Protein AF-A0A2V8AD87-F1 (afdb_monomer)

Sequence (109 aa):
MHDEVVFAVTKAVVTRQLKPGDRFPSIRTLSQELKINPNTAQRIVSTLVERGILEVQPGIGTIVGTLRPAPAPVRRAALHDDIERVVVEARRVGLDVDDLVELIRREWK

pLDDT: mean 90.85, std 5.44, range [61.88, 97.62]

Nearest PDB structures (foldseek):
  4ham-assembly1_A-2  TM=8.768E-01  e=3.200E-07  Listeria monocytogenes EGD-e
  3by6-assembly3_C  TM=6.762E-01  e=5.112E-07  Oenococcus oeni PSU-1
  3tqn-assembly2_B  TM=6.394E-01  e=1.268E-05  Coxiella burnetii
  6az6-assembly1_A  TM=6.169E-01  e=5.906E-05  Streptococcus agalactiae
  6az6-assembly1_B  TM=6.154E-01  e=1.841E-04  Streptococcus agalactiae

Structure (mmCIF, N/CA/C/O backbone):
data_AF-A0A2V8AD87-F1
#
_entry.id   AF-A0A2V8AD87-F1
#
loop_
_atom_site.group_PDB
_atom_site.id
_atom_site.type_symbol
_atom_site.label_atom_id
_atom_site.label_alt_id
_atom_site.label_comp_id
_atom_site.label_asym_id
_atom_site.label_entity_id
_atom_site.label_seq_id
_atom_site.pdbx_PDB_ins_code
_atom_site.Cartn_x
_atom_site.Cartn_y
_atom_site.Cartn_z
_atom_site.occupancy
_atom_site.B_iso_or_equiv
_atom_site.auth_seq_id
_atom_site.auth_comp_id
_atom_site.auth_asym_id
_atom_site.auth_atom_id
_atom_site.pdbx_PDB_model_num
ATOM 1 N N . MET A 1 1 ? 9.333 -3.604 8.155 1.00 73.38 1 MET A N 1
ATOM 2 C CA . MET A 1 1 ? 8.144 -3.907 8.983 1.00 73.38 1 MET A CA 1
ATOM 3 C C . MET A 1 1 ? 6.992 -2.922 8.818 1.00 73.38 1 MET A C 1
ATOM 5 O O . MET A 1 1 ? 5.924 -3.376 8.446 1.00 73.38 1 MET A O 1
ATOM 9 N N . HIS A 1 2 ? 7.148 -1.608 9.053 1.00 85.88 2 HIS A N 1
ATOM 10 C CA . HIS A 1 2 ? 6.041 -0.650 8.839 1.00 85.88 2 HIS A CA 1
ATOM 11 C C . HIS A 1 2 ? 5.480 -0.721 7.407 1.00 85.88 2 HIS A C 1
ATOM 13 O O . HIS A 1 2 ? 4.308 -1.038 7.217 1.00 85.88 2 HIS A O 1
ATOM 19 N N . ASP A 1 3 ? 6.340 -0.507 6.409 1.00 86.06 3 ASP A N 1
ATOM 20 C CA . ASP A 1 3 ? 5.918 -0.439 5.005 1.00 86.06 3 ASP A CA 1
ATOM 21 C C . ASP A 1 3 ? 5.429 -1.792 4.473 1.00 86.06 3 ASP A C 1
ATOM 23 O O . ASP A 1 3 ? 4.488 -1.842 3.689 1.00 86.06 3 ASP A O 1
ATOM 27 N N . GLU A 1 4 ? 5.993 -2.896 4.970 1.00 87.62 4 GLU A N 1
ATOM 28 C CA . GLU A 1 4 ? 5.562 -4.261 4.639 1.00 87.62 4 GLU A CA 1
ATOM 29 C C . GLU A 1 4 ? 4.126 -4.532 5.103 1.00 87.62 4 GLU A C 1
ATOM 31 O O . GLU A 1 4 ? 3.328 -5.083 4.347 1.00 87.62 4 GLU A O 1
ATOM 36 N N . VAL A 1 5 ? 3.768 -4.118 6.326 1.00 90.56 5 VAL A N 1
ATOM 37 C CA . VAL A 1 5 ? 2.403 -4.296 6.847 1.00 90.56 5 VAL A CA 1
ATOM 38 C C . VAL A 1 5 ? 1.428 -3.376 6.115 1.00 90.56 5 VAL A C 1
ATOM 40 O O . VAL A 1 5 ? 0.349 -3.822 5.729 1.00 90.56 5 VAL A O 1
ATOM 43 N N . VAL A 1 6 ? 1.809 -2.118 5.863 1.00 91.75 6 VAL A N 1
ATOM 44 C CA . VAL A 1 6 ? 0.989 -1.191 5.064 1.00 91.75 6 VAL A CA 1
ATOM 45 C C . VAL A 1 6 ? 0.730 -1.765 3.669 1.00 91.75 6 VAL A C 1
ATOM 47 O O . VAL A 1 6 ?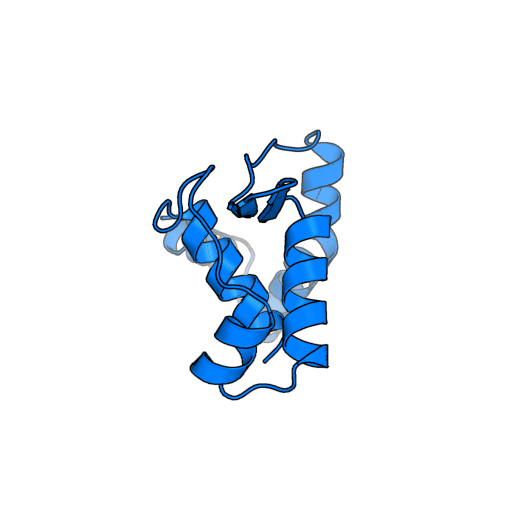 -0.413 -1.755 3.204 1.00 91.75 6 VAL A O 1
ATOM 50 N N . PHE A 1 7 ? 1.756 -2.317 3.018 1.00 90.56 7 PHE A N 1
ATOM 51 C CA . PHE A 1 7 ? 1.627 -2.979 1.723 1.00 90.56 7 PHE A CA 1
ATOM 52 C C . PHE A 1 7 ? 0.711 -4.205 1.792 1.00 90.56 7 PHE A C 1
ATOM 54 O O . PHE A 1 7 ? -0.201 -4.324 0.977 1.00 90.56 7 PHE A O 1
ATOM 61 N N . ALA A 1 8 ? 0.897 -5.089 2.776 1.00 91.06 8 ALA A N 1
ATOM 62 C CA . ALA A 1 8 ? 0.087 -6.296 2.929 1.00 91.06 8 ALA A CA 1
ATOM 63 C C . ALA A 1 8 ? -1.402 -5.978 3.139 1.00 91.06 8 ALA A C 1
ATOM 65 O O . ALA A 1 8 ? -2.254 -6.572 2.478 1.00 91.06 8 ALA A O 1
ATOM 66 N N . VAL A 1 9 ? -1.722 -5.000 3.995 1.00 90.56 9 VAL A N 1
ATOM 67 C CA . VAL A 1 9 ? -3.109 -4.561 4.216 1.00 90.56 9 VAL A CA 1
ATOM 68 C C . VAL A 1 9 ? -3.681 -3.930 2.949 1.00 90.56 9 VAL A C 1
ATOM 70 O O . VAL A 1 9 ? -4.780 -4.286 2.529 1.00 90.56 9 VAL A O 1
ATOM 73 N N . THR A 1 10 ? -2.923 -3.051 2.289 1.00 90.12 10 THR A N 1
ATOM 74 C CA . THR A 1 10 ? -3.347 -2.430 1.024 1.00 90.12 10 THR A CA 1
ATOM 75 C C . THR A 1 10 ? -3.635 -3.494 -0.037 1.00 90.12 10 THR A C 1
ATOM 77 O O . THR A 1 10 ? -4.680 -3.455 -0.684 1.00 90.12 10 THR A O 1
ATOM 80 N N . LYS A 1 11 ? -2.762 -4.500 -0.168 1.00 89.81 11 LYS A N 1
ATOM 81 C CA . LYS A 1 11 ? -2.952 -5.636 -1.073 1.00 89.81 11 LYS A CA 1
ATOM 82 C C . LYS A 1 11 ? -4.216 -6.423 -0.729 1.00 89.81 11 LYS A C 1
ATOM 84 O O . LYS A 1 11 ? -4.981 -6.743 -1.635 1.00 89.81 11 LYS A O 1
ATOM 89 N N . ALA A 1 12 ? -4.469 -6.708 0.548 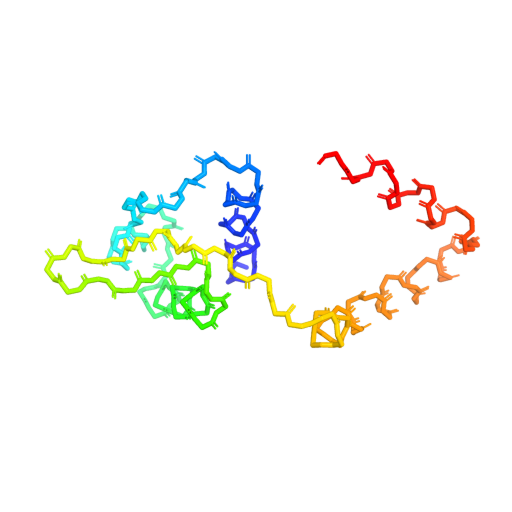1.00 90.44 12 ALA A N 1
ATOM 90 C CA . ALA A 1 12 ? -5.663 -7.435 0.982 1.00 90.44 12 ALA A CA 1
ATOM 91 C C . ALA A 1 12 ? -6.961 -6.676 0.646 1.00 90.44 12 ALA A C 1
ATOM 93 O O . ALA A 1 12 ? -7.937 -7.287 0.212 1.00 90.44 12 ALA A O 1
ATOM 94 N N . VAL A 1 13 ? -6.963 -5.346 0.769 1.00 89.44 13 VAL A N 1
ATOM 95 C CA . VAL A 1 13 ? -8.111 -4.509 0.383 1.00 89.44 13 VAL A CA 1
ATOM 96 C C . VAL A 1 13 ? -8.290 -4.476 -1.139 1.00 89.44 13 VAL A C 1
ATOM 98 O O . VAL A 1 13 ? -9.387 -4.723 -1.639 1.00 89.44 13 VAL A O 1
ATOM 101 N N . VAL A 1 14 ? -7.216 -4.243 -1.904 1.00 87.19 14 VAL A N 1
ATOM 102 C CA . VAL A 1 14 ? -7.267 -4.181 -3.381 1.00 87.19 14 VAL A CA 1
ATOM 103 C C . VAL A 1 14 ? -7.687 -5.522 -3.994 1.00 87.19 14 VAL A C 1
ATOM 105 O O . VAL A 1 14 ? -8.477 -5.552 -4.935 1.00 87.19 14 VAL A O 1
ATOM 108 N N . THR A 1 15 ? -7.230 -6.637 -3.419 1.00 87.19 15 THR A N 1
ATOM 109 C CA . THR A 1 15 ? -7.609 -8.000 -3.838 1.00 87.19 15 THR A CA 1
ATOM 110 C C . THR A 1 15 ? -8.959 -8.463 -3.273 1.00 87.19 15 THR A C 1
ATOM 112 O O . THR A 1 15 ? -9.354 -9.607 -3.492 1.00 87.19 15 THR A O 1
ATOM 115 N N . ARG A 1 16 ? -9.697 -7.586 -2.571 1.00 86.06 16 ARG A N 1
ATOM 116 C CA . ARG A 1 16 ? -11.010 -7.848 -1.944 1.00 86.06 16 ARG A CA 1
ATOM 117 C C . ARG A 1 16 ? -11.026 -8.969 -0.897 1.00 86.06 16 ARG A C 1
ATOM 119 O O . ARG A 1 16 ? -12.095 -9.495 -0.583 1.00 86.06 16 ARG A O 1
ATOM 126 N N . GLN A 1 17 ? -9.869 -9.319 -0.339 1.00 90.31 17 GLN A N 1
ATOM 127 C CA . GLN A 1 17 ? -9.779 -10.183 0.843 1.00 90.31 17 GLN A CA 1
ATOM 128 C C . GLN A 1 17 ? -10.318 -9.465 2.087 1.00 90.31 17 GLN A C 1
ATOM 130 O O . GLN A 1 17 ? -10.944 -10.093 2.934 1.00 90.31 17 GLN A O 1
ATOM 135 N N . LEU A 1 18 ? -10.111 -8.148 2.151 1.00 90.88 18 LEU A N 1
ATOM 136 C CA . LEU A 1 18 ? -10.760 -7.233 3.084 1.00 90.88 18 LEU A CA 1
ATOM 137 C C . LEU A 1 18 ? -11.725 -6.341 2.301 1.00 90.88 18 LEU A C 1
ATOM 139 O O . LEU A 1 18 ? -11.339 -5.733 1.299 1.00 90.88 18 LEU A O 1
ATOM 143 N N . LYS A 1 19 ? -12.986 -6.278 2.725 1.00 91.81 19 LYS A N 1
ATOM 144 C CA . LYS A 1 19 ? -14.045 -5.541 2.030 1.00 91.81 19 LYS A CA 1
ATOM 145 C C . LYS A 1 19 ? -14.337 -4.219 2.736 1.00 91.81 19 LYS A C 1
ATOM 147 O O . LYS A 1 19 ? -14.246 -4.161 3.959 1.00 91.81 19 LYS A O 1
ATOM 1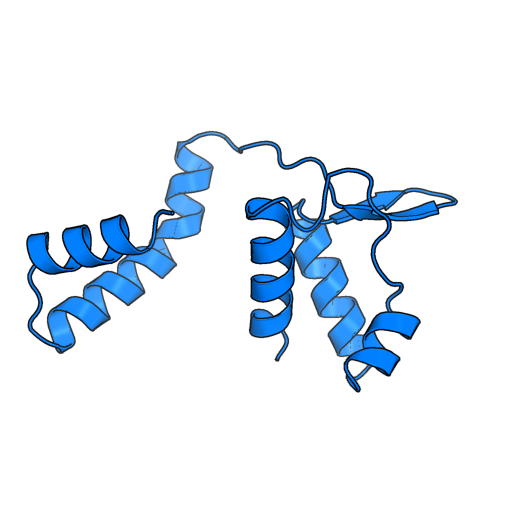52 N N . PRO A 1 20 ? -14.738 -3.168 1.999 1.00 91.56 20 PRO A N 1
ATOM 153 C CA . PRO A 1 20 ? -15.201 -1.927 2.612 1.00 91.56 20 PRO A CA 1
ATOM 154 C C . PRO A 1 20 ? -16.277 -2.189 3.673 1.00 91.56 20 PRO A C 1
ATOM 156 O O . PRO A 1 20 ? -17.229 -2.928 3.421 1.00 91.56 20 PRO A O 1
ATOM 159 N N . GLY A 1 21 ? -16.117 -1.584 4.850 1.00 91.31 21 GLY A N 1
ATOM 160 C CA . GLY A 1 21 ? -16.983 -1.786 6.014 1.00 91.31 21 GLY A CA 1
ATOM 161 C C . GLY A 1 21 ? -16.563 -2.922 6.954 1.00 91.31 21 GLY A C 1
ATOM 162 O O . GLY A 1 21 ? -17.068 -2.975 8.078 1.00 91.31 21 GLY A O 1
ATOM 163 N N . ASP A 1 22 ? -15.626 -3.792 6.561 1.00 94.25 22 ASP A N 1
ATOM 164 C CA . ASP A 1 22 ? -15.085 -4.810 7.466 1.00 94.25 22 ASP A CA 1
ATOM 165 C C . ASP A 1 22 ? -14.363 -4.143 8.642 1.00 94.25 22 ASP A C 1
ATOM 167 O O . ASP A 1 22 ? -13.670 -3.134 8.487 1.00 94.25 22 ASP A O 1
ATOM 171 N N . ARG A 1 23 ? -14.499 -4.720 9.839 1.00 93.81 23 ARG A N 1
ATOM 172 C CA . ARG A 1 23 ? -13.772 -4.236 11.018 1.00 93.81 23 ARG A CA 1
ATOM 173 C C . ARG A 1 23 ? -12.288 -4.550 10.883 1.00 93.81 23 ARG A C 1
ATOM 175 O O . ARG A 1 23 ? -11.915 -5.682 10.585 1.00 93.81 23 ARG A O 1
ATOM 182 N N . PHE A 1 24 ? -11.451 -3.564 11.179 1.00 94.06 24 PHE A N 1
ATOM 183 C CA . PHE A 1 24 ? -10.006 -3.727 11.236 1.00 94.06 24 PHE A CA 1
ATOM 184 C C . PHE A 1 24 ? -9.540 -3.900 12.695 1.00 94.06 24 PHE A C 1
ATOM 186 O O . PHE A 1 24 ? -10.132 -3.293 13.596 1.00 94.06 24 PHE A O 1
ATOM 193 N N . PRO A 1 25 ? -8.494 -4.707 12.968 1.00 92.25 25 PRO A N 1
ATOM 194 C CA . PRO A 1 25 ? -7.966 -4.878 14.318 1.00 92.25 25 PRO A CA 1
ATOM 195 C C . PRO A 1 25 ? -7.603 -3.549 14.988 1.00 92.25 25 PRO A C 1
ATOM 197 O O . PRO A 1 25 ? -7.075 -2.628 14.363 1.00 92.25 25 PRO A O 1
ATOM 200 N N . SER A 1 26 ? -7.843 -3.462 16.298 1.00 92.38 26 SER A N 1
ATOM 201 C CA . SER A 1 26 ? -7.400 -2.310 17.088 1.00 92.38 26 SER A CA 1
ATOM 202 C C . SER A 1 26 ? -5.87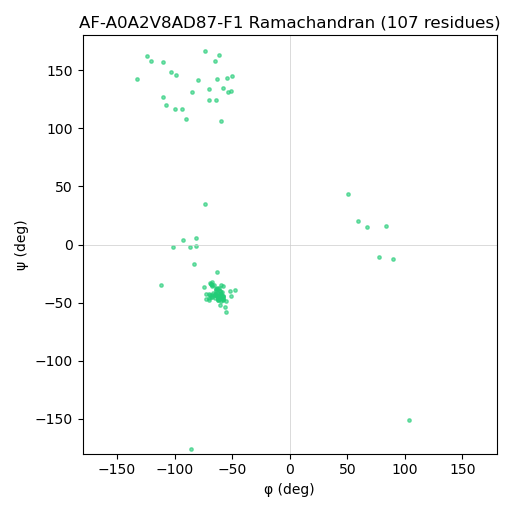0 -2.230 17.127 1.00 92.38 26 SER A C 1
ATOM 204 O O . SER A 1 26 ? -5.197 -3.252 16.997 1.00 92.38 26 SER A O 1
ATOM 206 N N . ILE A 1 27 ? -5.309 -1.047 17.404 1.00 92.56 27 ILE A N 1
ATOM 207 C CA . ILE A 1 27 ? -3.854 -0.868 17.592 1.00 92.56 27 ILE A CA 1
ATOM 208 C C . ILE A 1 27 ? -3.308 -1.880 18.608 1.00 92.56 27 ILE A C 1
ATOM 210 O O . ILE A 1 27 ? -2.289 -2.519 18.362 1.00 92.56 27 ILE A O 1
ATOM 214 N N . ARG A 1 28 ? -4.017 -2.079 19.728 1.00 92.06 28 ARG A N 1
ATOM 215 C CA . ARG A 1 28 ? -3.628 -3.037 20.771 1.00 92.06 28 ARG A CA 1
ATOM 216 C C . ARG A 1 28 ? -3.605 -4.473 20.246 1.00 92.06 28 ARG A C 1
ATOM 218 O O . ARG A 1 28 ? -2.642 -5.187 20.505 1.00 92.06 28 ARG A O 1
ATOM 225 N N . THR A 1 29 ? -4.649 -4.882 19.529 1.00 92.50 29 THR A N 1
ATOM 226 C CA . THR A 1 29 ? -4.755 -6.222 18.930 1.00 92.50 29 THR A CA 1
ATOM 227 C C . THR A 1 29 ? -3.640 -6.441 17.911 1.00 92.50 29 THR A C 1
ATOM 229 O O . THR A 1 29 ? -2.908 -7.421 18.002 1.00 92.50 29 THR A O 1
ATOM 232 N N . LEU A 1 30 ? -3.437 -5.474 17.014 1.00 92.12 30 LEU A N 1
ATOM 233 C CA . LEU A 1 30 ? -2.416 -5.519 15.971 1.00 92.12 30 LEU A CA 1
ATOM 234 C C . LEU A 1 30 ? -1.004 -5.644 16.561 1.00 92.12 30 LEU A C 1
ATOM 236 O O . LEU A 1 30 ? -0.203 -6.450 16.093 1.00 92.12 30 LEU A O 1
ATOM 240 N N . SER A 1 31 ? -0.704 -4.889 17.622 1.00 93.31 31 SER A N 1
ATOM 241 C CA . SER A 1 31 ? 0.565 -4.997 18.347 1.00 93.31 31 SER A CA 1
ATOM 242 C C . SER A 1 31 ? 0.804 -6.373 18.947 1.00 93.31 31 SER A C 1
ATOM 244 O O . SER A 1 31 ? 1.934 -6.855 18.919 1.00 93.31 31 SER A O 1
ATOM 246 N N . GLN A 1 32 ? -0.237 -7.004 19.491 1.00 94.06 32 GLN A N 1
ATOM 247 C CA . GLN A 1 32 ? -0.132 -8.324 20.109 1.00 94.06 32 GLN A CA 1
ATOM 248 C C . GLN A 1 32 ? 0.045 -9.425 19.061 1.00 94.06 32 GLN A C 1
ATOM 250 O O . GLN A 1 32 ? 0.945 -10.251 19.197 1.00 94.06 32 GLN A O 1
ATOM 255 N N . GLU A 1 33 ? -0.766 -9.410 18.003 1.00 91.75 33 GLU A N 1
ATOM 256 C CA . GLU A 1 33 ? -0.740 -10.425 16.945 1.00 91.75 33 GLU A CA 1
ATOM 257 C C . GLU A 1 33 ? 0.552 -10.368 16.126 1.00 91.75 33 GLU A C 1
ATOM 259 O O . GLU A 1 33 ? 1.193 -11.394 15.904 1.00 91.75 33 GLU A O 1
ATOM 264 N N . LEU A 1 34 ? 0.981 -9.164 15.733 1.00 89.75 34 LEU A N 1
ATOM 265 C CA . LEU A 1 34 ? 2.205 -8.973 14.952 1.00 89.75 34 LEU A CA 1
ATOM 266 C C . LEU A 1 34 ? 3.463 -8.856 15.822 1.00 89.75 34 LEU A C 1
ATOM 268 O O . LEU A 1 34 ? 4.562 -8.728 15.285 1.00 89.75 34 LEU A O 1
ATOM 272 N N . LYS A 1 35 ? 3.317 -8.886 17.155 1.00 92.69 35 LYS A N 1
ATOM 273 C CA . LYS A 1 35 ? 4.401 -8.690 18.134 1.00 92.69 35 LYS A CA 1
ATOM 274 C C . LYS A 1 35 ? 5.222 -7.420 17.860 1.00 92.69 35 LYS A C 1
ATOM 276 O O . LYS A 1 35 ? 6.449 -7.427 17.946 1.00 92.69 35 LYS A O 1
ATOM 281 N N . ILE A 1 36 ? 4.536 -6.322 17.536 1.00 93.25 36 ILE A N 1
ATOM 282 C CA . ILE A 1 36 ? 5.148 -5.015 17.249 1.00 93.25 36 ILE A CA 1
ATOM 283 C C . ILE A 1 36 ? 4.870 -3.994 18.342 1.00 93.25 36 ILE A C 1
ATOM 285 O O . ILE A 1 36 ? 3.867 -4.058 19.053 1.00 93.25 36 ILE A O 1
ATOM 289 N N . ASN A 1 37 ? 5.737 -2.986 18.425 1.00 94.00 37 ASN A N 1
ATOM 290 C CA . ASN A 1 37 ? 5.554 -1.861 19.333 1.00 94.00 37 ASN A CA 1
ATOM 291 C C . ASN A 1 37 ? 4.204 -1.143 19.058 1.00 94.00 37 ASN A C 1
ATOM 293 O O . ASN A 1 37 ? 3.903 -0.863 17.892 1.00 94.00 37 ASN A O 1
ATOM 297 N N . PRO A 1 38 ? 3.408 -0.803 20.094 1.00 93.12 38 PRO A N 1
ATOM 298 C CA . PRO A 1 38 ? 2.179 -0.007 19.972 1.00 93.12 38 PRO A CA 1
ATOM 299 C C . PRO A 1 38 ? 2.310 1.264 19.136 1.00 93.12 38 PRO A C 1
ATOM 301 O O . PRO A 1 38 ? 1.439 1.548 18.318 1.00 93.12 38 PR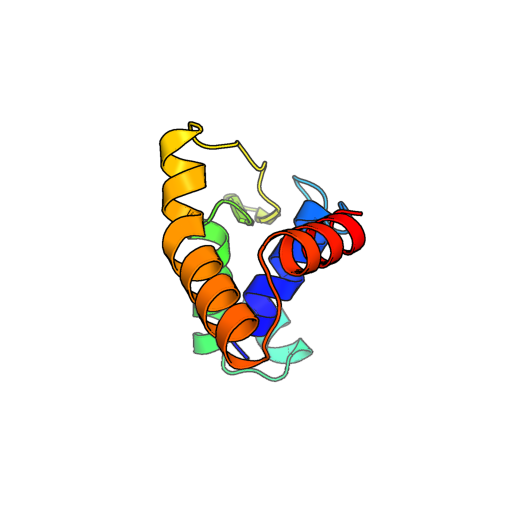O A O 1
ATOM 304 N N . ASN A 1 39 ? 3.426 1.980 19.255 1.00 94.25 39 ASN A N 1
ATOM 305 C CA . ASN A 1 39 ? 3.677 3.183 18.464 1.00 94.25 39 ASN A CA 1
ATOM 306 C C . ASN A 1 39 ? 3.852 2.852 16.973 1.00 94.25 39 ASN A C 1
ATOM 308 O O . ASN A 1 39 ? 3.412 3.603 16.106 1.00 94.25 39 ASN A O 1
ATOM 312 N N . THR A 1 40 ? 4.465 1.710 16.648 1.00 93.75 40 THR A N 1
ATOM 313 C CA . THR A 1 40 ? 4.592 1.240 15.261 1.00 93.75 40 THR A CA 1
ATOM 314 C C . THR A 1 40 ? 3.238 0.819 14.699 1.00 93.75 40 THR A C 1
ATOM 316 O O . THR A 1 40 ? 2.913 1.199 13.578 1.00 93.75 40 THR A O 1
ATOM 319 N N . ALA A 1 41 ? 2.427 0.097 15.479 1.00 93.94 41 ALA A N 1
ATOM 320 C CA . ALA A 1 41 ? 1.061 -0.260 15.096 1.00 93.94 41 ALA A CA 1
ATOM 321 C C . ALA A 1 41 ? 0.194 0.985 14.862 1.00 93.94 41 ALA A C 1
ATOM 323 O O . ALA A 1 41 ? -0.522 1.057 13.866 1.00 93.94 41 ALA A O 1
ATOM 324 N N . GLN A 1 42 ? 0.311 1.995 15.728 1.00 94.56 42 GLN A N 1
ATOM 325 C CA . GLN A 1 42 ? -0.363 3.277 15.549 1.00 94.56 42 GLN A CA 1
ATOM 326 C C . GLN A 1 42 ? 0.059 3.949 14.241 1.00 94.56 42 GLN A C 1
ATOM 328 O O . GLN A 1 42 ? -0.807 4.333 13.465 1.00 94.56 42 GLN A O 1
ATOM 333 N N . ARG A 1 43 ? 1.365 4.034 13.953 1.00 94.44 43 ARG A N 1
ATOM 334 C CA . ARG A 1 43 ? 1.864 4.611 12.692 1.00 94.44 43 ARG A CA 1
ATOM 335 C C . ARG A 1 43 ? 1.336 3.881 11.455 1.00 94.44 43 ARG A C 1
ATOM 337 O O . ARG A 1 43 ? 0.950 4.543 10.496 1.00 94.44 43 ARG A O 1
ATOM 344 N N . ILE A 1 44 ? 1.269 2.547 11.493 1.00 94.31 44 ILE A N 1
ATOM 345 C CA . ILE A 1 44 ? 0.690 1.736 10.409 1.00 94.31 44 ILE A CA 1
ATOM 346 C C . ILE A 1 44 ? -0.782 2.112 10.201 1.00 94.31 44 ILE A C 1
ATOM 348 O O . ILE A 1 44 ? -1.178 2.430 9.082 1.00 94.31 44 ILE A O 1
ATOM 352 N N . VAL A 1 45 ? -1.585 2.110 11.272 1.00 93.94 45 VAL A N 1
ATOM 353 C CA . VAL A 1 45 ? -3.018 2.438 11.198 1.00 93.94 45 VAL A CA 1
ATOM 354 C C . VAL A 1 45 ? -3.229 3.874 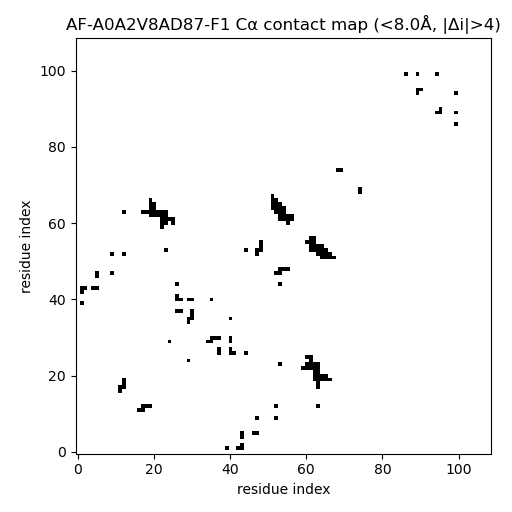10.718 1.00 93.94 45 VAL A C 1
ATOM 356 O O . VAL A 1 45 ? -4.029 4.084 9.813 1.00 93.94 45 VAL A O 1
ATOM 359 N N . SER A 1 46 ? -2.483 4.847 11.248 1.00 93.69 46 SER A N 1
ATOM 360 C CA . SER A 1 46 ? -2.537 6.244 10.799 1.00 93.69 46 SER A CA 1
ATOM 361 C C . SER A 1 46 ? -2.223 6.373 9.310 1.00 93.69 46 SER A C 1
ATOM 363 O O . SER A 1 46 ? -3.007 6.966 8.581 1.00 93.69 46 SER A O 1
ATOM 365 N N . THR A 1 47 ? -1.150 5.733 8.834 1.00 92.94 47 THR A N 1
ATOM 366 C CA . THR A 1 47 ? -0.773 5.745 7.410 1.00 92.94 47 THR A CA 1
ATOM 367 C C . THR A 1 47 ? -1.877 5.154 6.530 1.00 92.94 47 THR A C 1
ATOM 369 O O . THR A 1 47 ? -2.178 5.673 5.457 1.00 92.94 47 THR A O 1
ATOM 372 N N . LEU A 1 48 ? -2.500 4.057 6.966 1.00 92.38 48 LEU A N 1
ATOM 373 C CA . LEU A 1 48 ? -3.593 3.421 6.231 1.00 92.38 48 LEU A CA 1
ATOM 374 C C . LEU A 1 48 ? -4.857 4.293 6.200 1.00 92.38 48 LEU A C 1
ATOM 376 O O . LEU A 1 48 ? -5.551 4.307 5.183 1.00 92.38 48 LEU A O 1
ATOM 380 N N . VAL A 1 49 ? -5.136 5.038 7.273 1.00 92.44 49 VAL A N 1
ATOM 381 C CA . VAL A 1 49 ? -6.247 6.000 7.335 1.00 92.44 49 VAL A CA 1
ATOM 382 C C . VAL A 1 49 ? -5.983 7.213 6.445 1.00 92.44 49 VAL A C 1
ATOM 384 O O . VAL A 1 49 ? -6.842 7.592 5.656 1.00 92.44 49 VAL A O 1
ATOM 387 N N . GLU A 1 50 ? -4.779 7.782 6.496 1.00 89.69 50 GLU A N 1
ATOM 388 C CA . GLU A 1 50 ? -4.360 8.897 5.634 1.00 89.69 50 GLU A CA 1
ATOM 389 C C . GLU A 1 50 ? -4.462 8.546 4.143 1.00 89.69 50 GLU A C 1
ATOM 391 O O . GLU A 1 50 ? -4.833 9.382 3.322 1.00 89.69 50 GLU A O 1
ATOM 396 N N . ARG A 1 51 ? -4.181 7.286 3.790 1.00 87.12 51 ARG A N 1
ATOM 397 C CA . ARG A 1 51 ? -4.303 6.764 2.420 1.00 87.12 51 ARG A CA 1
ATOM 398 C C . ARG A 1 51 ? -5.735 6.372 2.031 1.00 87.12 51 ARG A C 1
ATOM 400 O O . ARG A 1 51 ? -5.941 5.912 0.910 1.00 87.12 51 ARG A O 1
ATOM 407 N N . GLY A 1 52 ? -6.711 6.504 2.932 1.00 88.81 52 GLY A N 1
ATOM 408 C CA . GLY A 1 52 ? -8.102 6.099 2.703 1.00 88.81 52 GLY A CA 1
ATOM 409 C C . GLY A 1 52 ? -8.306 4.585 2.560 1.00 88.81 52 GLY A C 1
ATOM 410 O O . GLY A 1 52 ? -9.346 4.150 2.069 1.00 88.81 52 GLY A O 1
ATOM 411 N N . ILE A 1 53 ? -7.317 3.773 2.958 1.00 92.06 53 ILE A N 1
ATOM 412 C CA . ILE A 1 53 ? -7.436 2.307 3.011 1.00 92.06 53 ILE A CA 1
ATOM 413 C C . ILE A 1 53 ? -8.297 1.896 4.208 1.00 92.06 53 ILE A C 1
ATOM 415 O O . ILE A 1 53 ? -9.069 0.941 4.130 1.00 92.06 53 ILE A O 1
ATOM 419 N N . LEU A 1 54 ? -8.162 2.626 5.315 1.00 94.62 54 LEU A N 1
ATOM 420 C CA . LEU A 1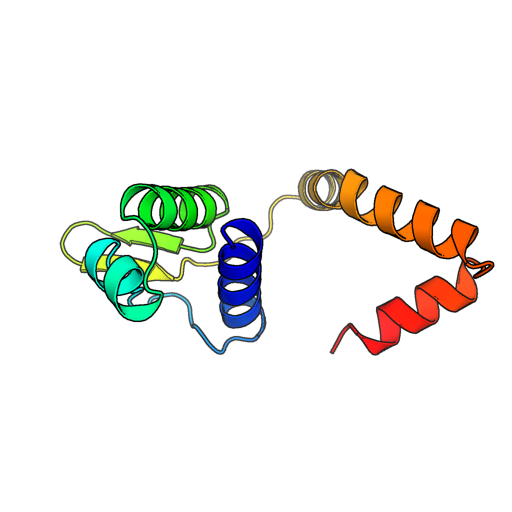 54 ? -8.959 2.472 6.525 1.00 94.62 54 LEU A CA 1
ATOM 421 C C . LEU A 1 54 ? -9.700 3.773 6.838 1.00 94.62 54 LEU A C 1
ATOM 423 O O . LEU A 1 54 ? -9.280 4.856 6.445 1.00 94.62 54 LEU A O 1
ATOM 427 N N . GLU A 1 55 ? -10.779 3.668 7.598 1.00 93.62 55 GLU A N 1
ATOM 428 C CA . GLU A 1 55 ? -11.554 4.799 8.099 1.00 93.62 55 GLU A CA 1
ATOM 429 C C . GLU A 1 55 ? -11.831 4.595 9.592 1.00 93.62 55 GLU A C 1
ATOM 431 O O . GLU A 1 55 ? -12.047 3.473 10.056 1.00 93.62 55 GLU A O 1
ATOM 436 N N . VAL A 1 56 ? -11.806 5.677 10.372 1.00 92.38 56 VAL A N 1
ATOM 437 C CA . VAL A 1 56 ? -12.171 5.631 11.793 1.00 92.38 56 VAL A CA 1
ATOM 438 C C . VAL A 1 56 ? -13.646 5.974 11.921 1.00 92.38 56 VAL A C 1
ATOM 440 O O . VAL A 1 56 ? -14.055 7.093 11.616 1.00 92.38 56 VAL A O 1
ATOM 443 N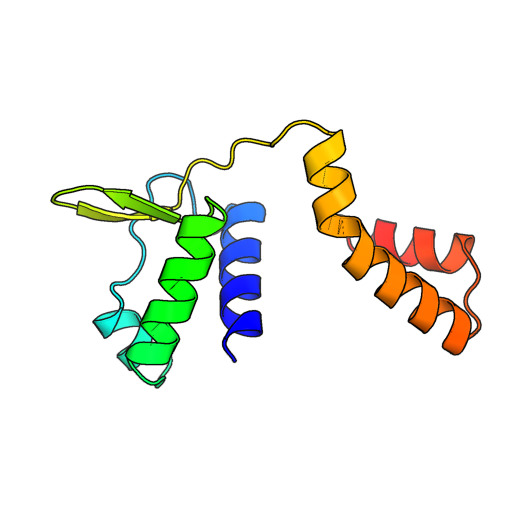 N . GLN A 1 57 ? -14.441 5.025 12.409 1.00 91.06 57 GLN A N 1
ATOM 444 C CA . GLN A 1 57 ? -15.870 5.202 12.612 1.00 91.06 57 GLN A CA 1
ATOM 445 C C . GLN A 1 57 ? -16.201 5.320 14.112 1.00 91.06 57 GLN A C 1
ATOM 447 O O . GLN A 1 57 ? -15.943 4.381 14.880 1.00 91.06 57 GLN A O 1
ATOM 452 N N . PRO A 1 58 ? -16.790 6.450 14.560 1.00 87.81 58 PRO A N 1
ATOM 453 C CA . PRO A 1 58 ? -17.174 6.644 15.957 1.00 87.81 58 PRO A CA 1
ATOM 454 C C . PRO A 1 58 ? -18.059 5.504 16.478 1.00 87.81 58 PRO A C 1
ATOM 456 O O . PRO A 1 58 ? -19.021 5.106 15.826 1.00 87.81 58 PRO A O 1
ATOM 459 N N . GLY A 1 59 ? -17.719 4.958 17.649 1.00 87.88 59 GLY A N 1
ATOM 460 C CA . GLY A 1 59 ? -18.459 3.862 18.290 1.00 87.88 59 GLY A CA 1
ATOM 461 C C . GLY A 1 59 ? -18.217 2.458 17.713 1.00 87.88 59 GLY A C 1
ATOM 462 O O . GLY A 1 59 ? -18.605 1.483 18.351 1.00 87.88 59 GLY A O 1
ATOM 463 N N . ILE A 1 60 ? -17.553 2.329 16.558 1.00 86.75 60 ILE A N 1
ATOM 464 C CA . ILE A 1 60 ? -17.254 1.033 15.915 1.00 86.75 60 ILE A CA 1
ATOM 465 C C . ILE A 1 60 ? -15.751 0.731 15.939 1.00 86.75 60 ILE A C 1
ATOM 467 O O . ILE A 1 60 ? -15.358 -0.422 16.119 1.00 86.75 60 ILE A O 1
ATOM 471 N N . GLY A 1 61 ? -14.916 1.764 15.818 1.00 90.25 61 GLY A N 1
ATOM 472 C CA . GLY A 1 61 ? -13.464 1.641 15.727 1.00 90.25 61 GLY A CA 1
ATOM 473 C C . GLY A 1 61 ? -12.976 1.831 14.294 1.00 90.25 61 GLY A C 1
ATOM 474 O O . GLY A 1 61 ? -13.579 2.570 13.520 1.00 90.25 61 GLY A O 1
ATOM 475 N N . THR A 1 62 ? -11.864 1.193 13.945 1.00 94.44 62 THR A N 1
ATOM 476 C CA . THR A 1 62 ? -11.295 1.281 12.598 1.00 94.44 62 THR A CA 1
ATOM 477 C C . THR A 1 62 ? -11.958 0.258 11.682 1.00 94.44 62 THR A C 1
ATOM 479 O O . THR A 1 62 ? -12.065 -0.917 12.034 1.00 94.44 62 THR A O 1
ATOM 482 N N . ILE A 1 63 ? -12.385 0.691 10.502 1.00 95.75 63 ILE A N 1
ATOM 483 C CA . ILE A 1 63 ? -12.974 -0.156 9.464 1.00 95.75 63 ILE A CA 1
ATOM 484 C C . ILE A 1 63 ? -12.203 -0.008 8.155 1.00 95.75 63 ILE A C 1
ATOM 486 O O . ILE A 1 63 ? -11.455 0.951 7.967 1.00 95.75 63 ILE A O 1
ATOM 490 N N . VAL A 1 64 ? -12.381 -0.954 7.242 1.00 94.94 64 VAL A N 1
ATOM 491 C CA . VAL A 1 64 ? -11.861 -0.856 5.878 1.00 94.94 64 VAL A CA 1
ATOM 492 C C . VAL A 1 64 ? -12.640 0.220 5.128 1.00 94.94 64 VAL A C 1
ATOM 494 O O . VAL A 1 64 ? -13.870 0.174 5.059 1.00 94.94 64 VAL A O 1
ATOM 497 N N . GLY A 1 65 ? -11.913 1.192 4.584 1.00 91.06 65 GLY A N 1
ATOM 498 C CA . GLY A 1 65 ? -12.486 2.334 3.889 1.00 91.06 65 GLY A CA 1
ATOM 499 C C . GLY A 1 65 ? -13.041 1.982 2.514 1.00 91.06 65 GLY A C 1
ATOM 500 O O . GLY A 1 65 ? -12.772 0.919 1.943 1.00 91.06 65 GLY A O 1
ATOM 501 N N . THR A 1 66 ? -13.812 2.907 1.947 1.00 86.38 66 THR A N 1
ATOM 502 C CA . THR A 1 66 ? -14.212 2.806 0.540 1.00 86.38 66 THR A CA 1
ATOM 503 C C . THR A 1 66 ? -13.172 3.506 -0.322 1.00 86.38 66 THR A C 1
ATOM 505 O O . THR A 1 66 ? -13.125 4.734 -0.367 1.00 86.38 66 THR A O 1
ATOM 508 N N . LEU A 1 67 ? -12.371 2.730 -1.059 1.00 78.94 67 LEU A N 1
ATOM 509 C CA . LEU A 1 67 ? -11.382 3.277 -1.988 1.00 78.94 67 LEU A CA 1
ATOM 510 C C . LEU A 1 67 ? -12.062 4.134 -3.063 1.00 78.94 67 LEU A C 1
ATOM 512 O O . LEU A 1 67 ? -12.692 3.620 -3.991 1.00 78.94 67 LEU A O 1
ATOM 516 N N . ARG A 1 68 ? -11.908 5.455 -2.957 1.00 78.12 68 ARG A N 1
ATOM 517 C CA . ARG A 1 68 ? -12.346 6.405 -3.982 1.00 78.12 68 ARG A CA 1
ATOM 518 C C . ARG A 1 68 ? -11.135 6.812 -4.812 1.00 78.12 68 ARG A C 1
ATOM 520 O O . ARG A 1 68 ? -10.202 7.398 -4.265 1.00 78.12 68 ARG A O 1
ATOM 527 N N . PRO A 1 69 ? -11.106 6.509 -6.120 1.00 75.88 69 PRO A N 1
ATOM 528 C CA . PRO A 1 69 ? -9.975 6.891 -6.943 1.00 75.88 69 PRO A CA 1
ATOM 529 C C . PRO A 1 69 ? -9.879 8.416 -7.010 1.00 75.88 69 PRO A C 1
ATOM 531 O O . PRO A 1 69 ? -10.817 9.094 -7.429 1.00 75.88 69 PRO A O 1
ATOM 534 N N . ALA A 1 70 ? -8.719 8.948 -6.631 1.00 79.88 70 ALA A N 1
ATOM 535 C CA . ALA A 1 70 ? -8.385 10.342 -6.879 1.00 79.88 70 ALA A CA 1
ATOM 536 C C . ALA A 1 70 ? -8.370 10.637 -8.398 1.00 79.88 70 ALA A C 1
ATOM 538 O O . ALA A 1 70 ? -8.261 9.711 -9.221 1.00 79.88 70 ALA A O 1
ATOM 539 N N . PRO A 1 71 ? -8.429 11.919 -8.806 1.00 85.56 71 PRO A N 1
ATOM 540 C CA . PRO A 1 71 ? -8.263 12.300 -10.203 1.00 85.56 71 PRO A CA 1
ATOM 541 C C . PRO A 1 71 ? -7.003 11.681 -10.821 1.00 85.56 71 PRO A C 1
ATOM 543 O O . PRO A 1 71 ? -5.976 11.527 -10.158 1.00 85.56 71 PRO A O 1
ATOM 546 N N . ALA A 1 72 ? -7.068 11.323 -12.107 1.00 84.19 72 ALA A N 1
ATOM 547 C CA . ALA A 1 72 ? -5.973 10.632 -12.792 1.00 84.19 72 ALA A CA 1
ATOM 548 C C . ALA A 1 72 ? -4.593 11.318 -12.654 1.00 84.19 72 ALA A C 1
ATOM 550 O O . ALA A 1 72 ? -3.627 10.590 -12.430 1.00 84.19 72 ALA A O 1
ATOM 551 N N . PRO A 1 73 ? -4.465 12.661 -12.712 1.00 86.44 73 PRO A N 1
ATOM 552 C CA . PRO A 1 73 ? -3.175 13.328 -12.511 1.00 86.44 73 PRO A CA 1
ATOM 553 C C . PRO A 1 73 ? -2.567 13.058 -11.130 1.00 86.44 73 PRO A C 1
ATOM 555 O O . PRO A 1 73 ? -1.387 12.740 -11.033 1.00 86.44 73 PRO A O 1
ATOM 558 N N . VAL A 1 74 ? -3.390 13.094 -10.077 1.00 83.50 74 VAL A N 1
ATOM 559 C CA . VAL A 1 74 ? -2.960 12.828 -8.695 1.00 83.50 74 VAL A CA 1
ATOM 560 C C . VAL A 1 74 ? -2.507 11.377 -8.547 1.00 83.50 74 VAL A C 1
ATOM 562 O O . VAL A 1 74 ? -1.454 11.114 -7.976 1.00 83.50 74 VAL A O 1
ATOM 565 N N . ARG A 1 75 ? -3.257 10.429 -9.125 1.00 83.81 75 ARG A N 1
ATOM 566 C CA . ARG A 1 75 ? -2.889 9.002 -9.090 1.00 83.81 75 ARG A CA 1
ATOM 567 C C . ARG A 1 75 ? -1.580 8.712 -9.824 1.00 83.81 75 ARG A C 1
ATOM 569 O O . ARG A 1 75 ? -0.806 7.886 -9.363 1.00 83.81 75 ARG A O 1
ATOM 576 N N . ARG A 1 76 ? -1.334 9.381 -10.956 1.00 86.31 76 ARG A N 1
ATOM 577 C CA . ARG A 1 76 ? -0.082 9.238 -11.718 1.00 86.31 76 ARG A CA 1
ATOM 578 C C . ARG A 1 76 ? 1.105 9.817 -10.954 1.00 86.31 76 ARG A C 1
ATOM 580 O O . ARG A 1 76 ? 2.127 9.153 -10.870 1.00 86.31 76 ARG A O 1
ATOM 587 N N . ALA A 1 77 ? 0.947 11.007 -10.372 1.00 87.56 77 ALA A N 1
ATOM 588 C CA . ALA A 1 77 ? 1.983 11.634 -9.555 1.00 87.56 77 ALA A CA 1
ATOM 589 C C . ALA A 1 77 ? 2.350 10.773 -8.336 1.00 87.56 77 ALA A C 1
ATOM 591 O O . ALA A 1 77 ? 3.525 10.617 -8.036 1.00 87.56 77 ALA A O 1
ATOM 592 N N . ALA A 1 78 ? 1.361 10.146 -7.690 1.00 84.00 78 ALA A N 1
ATOM 593 C CA . ALA A 1 78 ? 1.593 9.274 -6.539 1.00 84.00 78 ALA A CA 1
ATOM 594 C C . ALA A 1 78 ? 2.445 8.028 -6.853 1.00 84.00 78 ALA A C 1
ATOM 596 O O . ALA A 1 78 ? 3.049 7.478 -5.942 1.00 84.00 78 ALA A O 1
ATOM 597 N N . LEU A 1 79 ? 2.487 7.584 -8.115 1.00 89.12 79 LEU A N 1
ATOM 598 C CA . LEU A 1 79 ? 3.290 6.439 -8.562 1.00 89.12 79 LEU A CA 1
ATOM 599 C C . LEU A 1 79 ? 4.590 6.849 -9.260 1.00 89.12 79 LEU A C 1
ATOM 601 O O . LEU A 1 79 ? 5.345 5.973 -9.668 1.00 89.12 79 LEU A O 1
ATOM 605 N N . HIS A 1 80 ? 4.842 8.148 -9.440 1.00 89.88 80 HIS A N 1
ATOM 606 C CA . HIS A 1 80 ? 5.980 8.633 -10.218 1.00 89.88 80 HIS A CA 1
ATOM 607 C C . HIS A 1 80 ? 7.307 8.083 -9.678 1.00 89.88 80 HIS A C 1
ATOM 609 O O . HIS A 1 80 ? 8.041 7.427 -10.414 1.00 89.88 80 HIS A O 1
ATOM 615 N N . ASP A 1 81 ? 7.560 8.274 -8.385 1.00 89.56 81 ASP A N 1
ATOM 616 C CA . ASP A 1 81 ? 8.824 7.884 -7.754 1.00 89.56 81 ASP A CA 1
ATOM 617 C C . ASP A 1 81 ? 8.996 6.357 -7.700 1.00 89.56 81 ASP A C 1
ATOM 619 O O . ASP A 1 81 ? 10.107 5.845 -7.839 1.00 89.56 81 ASP A O 1
ATOM 623 N N . ASP A 1 82 ? 7.901 5.610 -7.532 1.00 90.62 82 ASP A N 1
ATOM 624 C CA . ASP A 1 82 ? 7.923 4.143 -7.556 1.00 90.62 82 ASP A CA 1
ATOM 625 C C . ASP A 1 82 ? 8.254 3.622 -8.961 1.00 90.62 82 ASP A C 1
ATOM 627 O O . ASP A 1 82 ? 9.086 2.725 -9.118 1.00 90.62 82 ASP A O 1
ATOM 631 N N . ILE A 1 83 ? 7.649 4.214 -9.997 1.00 94.38 83 ILE A N 1
ATOM 632 C CA . ILE A 1 83 ? 7.940 3.884 -11.396 1.00 94.38 83 ILE A CA 1
ATOM 633 C C . ILE A 1 83 ? 9.392 4.235 -11.730 1.00 94.38 83 ILE A C 1
ATOM 635 O O . ILE A 1 83 ? 10.075 3.425 -12.354 1.00 94.38 83 ILE A O 1
ATOM 639 N N . GLU A 1 84 ? 9.888 5.395 -11.294 1.00 95.31 84 GLU A N 1
ATOM 640 C CA . GLU A 1 84 ? 11.279 5.801 -11.513 1.00 95.31 84 GLU A CA 1
ATOM 641 C C . GLU A 1 84 ? 12.259 4.781 -10.918 1.00 95.31 84 GLU A C 1
ATOM 643 O O . GLU A 1 84 ? 13.169 4.324 -11.614 1.00 95.31 84 GLU A O 1
ATOM 648 N N . ARG A 1 85 ? 12.033 4.341 -9.673 1.00 94.88 85 ARG A N 1
ATOM 649 C CA . ARG A 1 85 ? 12.854 3.300 -9.029 1.00 94.88 85 ARG A CA 1
ATOM 650 C C . ARG A 1 85 ? 12.859 1.997 -9.822 1.00 94.88 85 ARG A C 1
ATOM 652 O O . ARG A 1 85 ? 13.921 1.417 -10.034 1.00 94.88 85 ARG A O 1
ATOM 659 N N . VAL A 1 86 ? 11.691 1.547 -10.281 1.00 95.75 86 VAL A N 1
ATOM 660 C CA . VAL A 1 86 ? 11.571 0.320 -11.082 1.00 95.75 86 VAL A CA 1
ATOM 6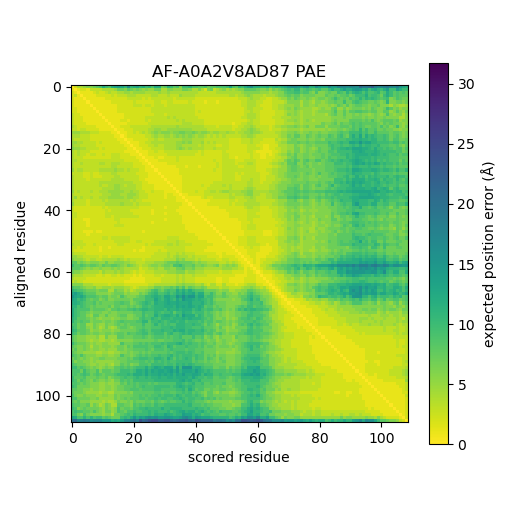61 C C . VAL A 1 86 ? 12.312 0.455 -12.414 1.00 95.75 86 VAL A C 1
ATOM 663 O O . VAL A 1 86 ? 13.020 -0.467 -12.813 1.00 95.75 86 VAL A O 1
ATOM 666 N N . VAL A 1 87 ? 12.204 1.604 -13.085 1.00 96.75 87 VAL A N 1
ATOM 667 C CA . VAL A 1 87 ? 12.896 1.868 -14.356 1.00 96.75 87 VAL A CA 1
ATOM 668 C C . VAL A 1 87 ? 14.416 1.885 -14.175 1.00 96.75 87 VAL A C 1
ATOM 670 O O . VAL A 1 87 ? 15.133 1.311 -14.998 1.00 96.75 87 VAL A O 1
ATOM 673 N N . VAL A 1 88 ? 14.921 2.515 -13.110 1.00 97.12 88 VAL A N 1
ATOM 674 C CA . VAL A 1 88 ? 16.360 2.537 -12.794 1.00 97.12 88 VAL A CA 1
ATOM 675 C C . VAL A 1 88 ? 16.885 1.120 -12.566 1.00 97.12 88 VAL A C 1
ATOM 677 O O . VAL A 1 88 ? 17.901 0.744 -13.154 1.00 97.12 88 VAL A O 1
ATOM 680 N N . GLU A 1 89 ? 16.177 0.311 -11.777 1.00 96.62 89 GLU A N 1
ATOM 681 C CA . GLU A 1 89 ? 16.582 -1.070 -11.508 1.00 96.62 89 GLU A CA 1
ATOM 682 C C . GLU A 1 89 ? 16.511 -1.956 -12.754 1.00 96.62 89 GLU A C 1
ATOM 684 O O . GLU A 1 89 ? 17.451 -2.709 -13.002 1.00 96.62 89 GLU A O 1
ATOM 689 N N . ALA A 1 90 ? 15.465 -1.826 -13.577 1.00 96.56 90 ALA A N 1
ATOM 690 C CA . ALA A 1 90 ? 15.334 -2.565 -14.835 1.00 96.56 90 ALA A CA 1
ATOM 691 C C . ALA A 1 90 ? 16.524 -2.297 -15.770 1.00 96.56 90 ALA A C 1
ATOM 693 O O . ALA A 1 90 ? 17.168 -3.231 -16.250 1.00 96.56 90 ALA A O 1
ATOM 694 N N . ARG A 1 91 ? 16.897 -1.022 -15.939 1.00 96.62 91 ARG A N 1
ATOM 695 C CA . ARG A 1 91 ? 18.074 -0.639 -16.732 1.00 96.62 91 ARG A CA 1
ATOM 696 C C . ARG A 1 91 ? 19.374 -1.163 -16.132 1.00 96.62 91 ARG A C 1
ATOM 698 O O . ARG A 1 91 ? 20.245 -1.608 -16.874 1.00 96.62 91 ARG A O 1
ATOM 705 N N . ARG A 1 92 ? 19.514 -1.136 -14.802 1.00 97.62 92 ARG A N 1
ATOM 706 C CA . ARG A 1 92 ? 20.703 -1.648 -14.100 1.00 97.62 92 ARG A CA 1
ATOM 707 C C . ARG A 1 92 ? 20.935 -3.137 -14.372 1.00 97.62 92 ARG A C 1
ATOM 709 O O . ARG A 1 92 ? 22.087 -3.559 -14.433 1.00 97.62 92 ARG A O 1
ATOM 716 N N . VAL A 1 93 ? 19.867 -3.922 -14.527 1.00 97.25 93 VAL A N 1
ATOM 717 C CA . VAL A 1 93 ? 19.947 -5.363 -14.827 1.00 97.25 93 VAL A CA 1
ATOM 718 C C . VAL A 1 93 ? 19.902 -5.685 -16.327 1.00 97.25 93 VAL A C 1
ATOM 720 O O . VAL A 1 93 ? 19.932 -6.857 -16.690 1.00 97.25 93 VAL A O 1
ATOM 723 N N . GLY A 1 94 ? 19.882 -4.665 -17.191 1.00 96.62 94 GLY A N 1
ATOM 724 C CA . GLY A 1 94 ? 19.958 -4.818 -18.645 1.00 96.62 94 GLY A CA 1
ATOM 725 C C . GLY A 1 94 ? 18.634 -5.126 -19.343 1.00 96.62 94 GLY A C 1
ATOM 726 O O . GLY A 1 94 ? 18.671 -5.548 -20.493 1.00 96.62 94 GLY A O 1
ATOM 727 N N . LEU A 1 95 ? 17.494 -4.919 -18.677 1.00 97.62 95 LEU A N 1
ATOM 728 C CA . LEU A 1 95 ? 16.179 -5.044 -19.306 1.00 97.62 95 LEU A CA 1
ATOM 729 C C . LEU A 1 95 ? 15.851 -3.790 -20.112 1.00 97.62 95 LEU A C 1
ATOM 731 O O . LEU A 1 95 ? 16.136 -2.663 -19.680 1.00 97.62 95 LEU A O 1
ATOM 735 N N . ASP A 1 96 ? 15.213 -3.990 -21.259 1.00 95.94 96 ASP A N 1
ATOM 736 C CA . ASP A 1 96 ? 14.629 -2.895 -22.014 1.00 95.94 96 ASP A CA 1
ATOM 737 C C . ASP A 1 96 ? 13.203 -2.562 -21.530 1.00 95.94 96 ASP A C 1
ATOM 739 O O . ASP A 1 96 ? 12.711 -3.048 -20.505 1.00 95.94 96 ASP A O 1
ATOM 743 N N . VAL A 1 97 ? 12.554 -1.622 -22.220 1.00 96.12 97 VAL A N 1
ATOM 744 C CA . VAL A 1 97 ? 11.198 -1.195 -21.860 1.00 96.12 97 VAL A CA 1
ATOM 745 C C . VAL A 1 97 ? 10.163 -2.286 -22.131 1.00 96.12 97 VAL A C 1
ATOM 747 O O . VAL A 1 97 ? 9.190 -2.378 -21.383 1.00 96.12 97 VAL A O 1
ATOM 750 N N . ASP A 1 98 ? 10.364 -3.102 -23.163 1.00 97.06 98 ASP A N 1
ATOM 751 C CA . ASP A 1 98 ? 9.422 -4.142 -23.557 1.00 97.06 98 ASP A CA 1
ATOM 752 C C . ASP A 1 98 ? 9.467 -5.292 -22.545 1.00 97.06 98 ASP A C 1
ATOM 754 O O . ASP A 1 98 ? 8.411 -5.701 -22.054 1.00 97.06 98 ASP A O 1
ATOM 758 N N . ASP A 1 99 ? 10.667 -5.694 -22.112 1.00 95.81 99 ASP A N 1
ATOM 759 C CA . ASP A 1 99 ? 10.877 -6.642 -21.013 1.00 95.81 99 ASP A CA 1
ATOM 760 C C . ASP A 1 99 ? 10.181 -6.177 -19.722 1.00 95.81 99 ASP A C 1
ATOM 762 O O . ASP A 1 99 ? 9.456 -6.927 -19.058 1.00 95.81 99 ASP A O 1
ATOM 766 N N . LEU A 1 100 ? 10.379 -4.906 -19.348 1.00 95.75 100 LEU A N 1
ATOM 767 C CA . LEU A 1 100 ? 9.779 -4.343 -18.140 1.00 95.75 100 LEU A CA 1
ATOM 768 C C . LEU A 1 100 ? 8.247 -4.305 -18.236 1.00 95.75 100 LEU A C 1
ATOM 770 O O . LEU A 1 100 ? 7.549 -4.632 -17.272 1.00 95.75 100 LEU A O 1
ATOM 774 N N . VAL A 1 101 ? 7.706 -3.916 -19.392 1.00 95.88 101 VAL A N 1
ATOM 775 C CA . VAL A 1 101 ? 6.259 -3.906 -19.633 1.00 95.88 101 VAL A CA 1
ATOM 776 C C . VAL A 1 101 ? 5.688 -5.323 -19.577 1.00 95.88 101 VAL A C 1
ATOM 778 O O . VAL A 1 101 ? 4.600 -5.506 -19.025 1.00 95.88 101 VAL A O 1
ATOM 781 N N . GLU A 1 102 ? 6.396 -6.328 -20.093 1.00 95.88 102 GLU A N 1
ATOM 782 C CA . GLU A 1 102 ? 5.987 -7.731 -19.998 1.00 95.88 102 GLU A CA 1
ATOM 783 C C . GLU A 1 102 ? 5.914 -8.201 -18.537 1.00 95.88 102 GLU A C 1
ATOM 785 O O . GLU A 1 102 ? 4.899 -8.771 -18.119 1.00 95.88 102 GLU A O 1
ATOM 790 N N . LEU A 1 103 ? 6.932 -7.888 -17.729 1.00 94.44 103 LEU A N 1
ATOM 791 C CA . LEU A 1 103 ? 6.945 -8.207 -16.299 1.00 94.44 103 LEU A CA 1
ATOM 792 C C . LEU A 1 103 ? 5.776 -7.554 -15.551 1.00 94.44 103 LEU A C 1
ATOM 794 O O . LEU A 1 103 ? 5.072 -8.229 -14.797 1.00 94.44 103 LEU A O 1
ATOM 798 N N . ILE A 1 104 ? 5.517 -6.266 -15.799 1.00 94.38 104 ILE A N 1
ATOM 799 C CA . ILE A 1 104 ? 4.384 -5.551 -15.191 1.00 94.38 104 ILE A CA 1
ATOM 800 C C . ILE A 1 104 ? 3.056 -6.209 -15.587 1.00 94.38 104 ILE A C 1
ATOM 802 O O . ILE A 1 104 ? 2.197 -6.427 -14.733 1.00 94.38 104 ILE A O 1
ATOM 806 N N . ARG A 1 105 ? 2.879 -6.561 -16.868 1.00 94.19 105 ARG A N 1
ATOM 807 C CA . ARG A 1 105 ? 1.658 -7.223 -17.358 1.00 94.19 105 ARG A CA 1
ATOM 808 C C . ARG A 1 105 ? 1.424 -8.576 -16.692 1.00 94.19 105 ARG A C 1
ATOM 810 O O . ARG A 1 105 ? 0.279 -8.907 -16.401 1.00 94.19 105 ARG A O 1
ATOM 817 N N . ARG A 1 106 ? 2.484 -9.346 -16.430 1.00 91.81 106 ARG A N 1
ATOM 818 C CA . ARG A 1 106 ? 2.397 -10.653 -15.760 1.00 91.81 106 ARG A CA 1
ATOM 819 C C . ARG A 1 106 ? 1.920 -10.544 -14.307 1.00 91.81 106 ARG A C 1
ATOM 821 O O . ARG A 1 106 ? 1.198 -11.427 -13.839 1.00 91.81 106 ARG A O 1
ATOM 828 N N . GLU A 1 107 ? 2.314 -9.477 -13.618 1.00 87.19 107 GLU A N 1
ATOM 829 C CA . GLU A 1 107 ? 1.941 -9.206 -12.224 1.00 87.19 107 GLU A CA 1
ATOM 830 C C . GLU A 1 107 ? 0.559 -8.537 -12.073 1.00 87.19 107 GLU A C 1
ATOM 832 O O . GLU A 1 107 ? -0.023 -8.586 -10.992 1.00 87.19 107 GLU A O 1
ATOM 837 N N . TRP A 1 108 ? -0.011 -7.960 -13.140 1.00 83.50 108 TRP A N 1
ATOM 838 C CA . TRP A 1 108 ? -1.292 -7.224 -13.138 1.00 83.50 108 TRP A CA 1
ATOM 839 C C . TRP A 1 108 ? -2.556 -8.115 -13.019 1.00 83.50 108 TRP A C 1
ATOM 841 O O . TRP A 1 108 ? -3.581 -7.834 -13.635 1.00 83.50 108 TRP A O 1
ATOM 851 N N . LYS A 1 109 ? -2.503 -9.223 -12.275 1.00 61.88 109 LYS A N 1
ATOM 852 C CA . LYS A 1 109 ? -3.645 -10.146 -12.121 1.00 61.88 109 LYS A CA 1
ATOM 853 C C . LYS A 1 109 ? -4.828 -9.543 -11.366 1.00 61.88 109 LYS A C 1
ATOM 855 O O . LYS A 1 109 ? -4.597 -8.864 -10.341 1.00 61.88 109 LYS A O 1
#

Secondary structure (DSSP, 8-state):
-HHHHHHHHHHHHHTTSS-TTPBPPPHHHHHHHTT--HHHHHHHHHHHHHTTSEEEETTTEEEE---PPPPHHHHHHHTHHHHHHHHHHHHHTT--HHHHHHHHHHH--

Radius of gyration: 16.81 Å; Cα contacts (8 Å, |Δi|>4): 94; chains: 1; bounding box: 39×24×44 Å

Mean predicted aligned error: 5.53 Å

Foldseek 3Di:
DLVVVLVVLLVCDVVVVFDFFADDDDLVRCCVVVVHDSVSSVVSLVVCCVQQQWDQDPPRGIGGGDDDDDPPVVVCVVCVVVVVVLVVVCVVVPHDPVRSVVVVVVVPD

Solvent-accessible surface area (backbone atoms only — not comparable to full-atom values): 6239 Å² total; per-residue (Å²): 107,62,65,56,49,48,48,52,53,50,49,33,42,76,71,57,77,42,47,65,70,39,79,44,78,50,45,70,55,45,13,62,76,70,71,43,58,58,70,56,31,43,52,38,52,50,53,33,36,77,70,38,56,25,38,81,42,91,99,78,44,46,22,30,26,74,81,70,84,65,61,67,70,60,54,51,59,73,41,43,68,61,51,49,53,52,53,54,51,38,49,75,74,71,44,55,72,66,57,50,51,51,54,53,61,71,67,68,118